Protein AF-A0A9P8UU69-F1 (afdb_monomer)

Organism: NCBI:txid152316

InterPro domains:
  IPR002893 Zinc finger, MYND-type [PF01753] (32-68)
  IPR002893 Zinc finger, MYND-type [PS01360] (32-68)
  IPR002893 Zinc finger, MYND-type [PS50865] (32-68)

Secondary structure (DSSP, 8-state):
-----GGG-HHHHHHHHHTT--THHHHHHTB-TTT-SBP-EE-TTTS-SEESSHHHHHHHHHHHHHHHHHIIIIISGGG-S-TTEEEEEE--TTSSS-EEEEEEEEEPTTS-EEES--GGGGGGGGG-TT-----SHHHHSS---------S---TTPPP-HHHHTT--TT--

Mean predicted aligned error: 12.37 Å

Structure (mmCIF, N/CA/C/O backbone):
data_AF-A0A9P8UU69-F1
#
_entry.id   AF-A0A9P8UU69-F1
#
loop_
_atom_site.group_PDB
_atom_site.id
_atom_site.type_symbol
_atom_site.label_atom_id
_atom_site.label_alt_id
_atom_site.label_comp_id
_atom_site.label_asym_id
_atom_site.label_entity_id
_atom_site.label_seq_id
_atom_site.pdbx_PDB_ins_code
_atom_site.Cartn_x
_atom_site.Cartn_y
_atom_site.Cartn_z
_atom_site.occupancy
_atom_site.B_iso_or_equiv
_atom_site.auth_seq_id
_atom_site.auth_comp_id
_atom_site.auth_asym_id
_atom_site.auth_atom_id
_atom_site.pdbx_PDB_model_num
ATOM 1 N N . MET A 1 1 ? 45.754 -16.878 3.777 1.00 36.19 1 MET A N 1
ATOM 2 C CA . MET A 1 1 ? 45.498 -15.522 3.246 1.00 36.19 1 MET A CA 1
ATOM 3 C C . MET A 1 1 ? 44.006 -15.287 3.349 1.00 36.19 1 MET A C 1
ATOM 5 O O . MET A 1 1 ? 43.265 -15.964 2.658 1.00 36.19 1 MET A O 1
ATOM 9 N N . ALA A 1 2 ? 43.581 -14.479 4.321 1.00 32.75 2 ALA A N 1
ATOM 10 C CA . ALA A 1 2 ? 42.171 -14.210 4.588 1.00 32.75 2 ALA A CA 1
ATOM 11 C C . ALA A 1 2 ? 41.719 -12.992 3.771 1.00 32.75 2 ALA A C 1
ATOM 13 O O . ALA A 1 2 ? 42.379 -11.951 3.824 1.00 32.75 2 ALA A O 1
ATOM 14 N N . ASP A 1 3 ? 40.627 -13.171 3.029 1.00 33.81 3 ASP A N 1
ATOM 15 C CA . ASP A 1 3 ? 39.907 -12.158 2.255 1.00 33.81 3 ASP A CA 1
ATOM 16 C C . ASP A 1 3 ? 39.601 -10.923 3.114 1.00 33.81 3 ASP A C 1
ATOM 18 O O . ASP A 1 3 ? 38.881 -11.006 4.111 1.00 33.81 3 ASP A O 1
ATOM 22 N N . LYS A 1 4 ? 40.166 -9.771 2.740 1.00 38.03 4 LYS A N 1
ATOM 23 C CA . LYS A 1 4 ? 39.964 -8.475 3.415 1.00 38.03 4 LYS A CA 1
ATOM 24 C C . LYS A 1 4 ? 38.906 -7.593 2.738 1.00 38.03 4 LYS A C 1
ATOM 26 O O . LYS A 1 4 ? 38.718 -6.455 3.162 1.00 38.03 4 LYS A O 1
ATOM 31 N N . ASP A 1 5 ? 38.155 -8.117 1.772 1.00 42.19 5 ASP A N 1
ATOM 32 C CA . ASP A 1 5 ? 37.327 -7.288 0.883 1.00 42.19 5 ASP A CA 1
ATOM 33 C C . ASP A 1 5 ? 35.814 -7.314 1.179 1.00 42.19 5 ASP A C 1
ATOM 35 O O . ASP A 1 5 ? 35.012 -6.785 0.412 1.00 42.19 5 ASP A O 1
ATOM 39 N N . ALA A 1 6 ? 35.390 -7.826 2.341 1.00 42.19 6 ALA A N 1
ATOM 40 C CA . ALA A 1 6 ? 33.978 -7.787 2.756 1.00 42.19 6 ALA A CA 1
ATOM 41 C C . ALA A 1 6 ? 33.442 -6.361 3.034 1.00 42.19 6 ALA A C 1
ATOM 43 O O . ALA A 1 6 ? 32.231 -6.141 3.051 1.00 42.19 6 ALA A O 1
ATOM 44 N N . ASN A 1 7 ? 34.329 -5.377 3.228 1.00 40.91 7 ASN A N 1
ATOM 45 C CA . ASN A 1 7 ? 33.964 -3.991 3.555 1.00 40.91 7 ASN A CA 1
ATOM 46 C C . ASN A 1 7 ? 33.578 -3.123 2.345 1.00 40.91 7 ASN A C 1
ATOM 48 O O . ASN A 1 7 ? 33.094 -2.012 2.550 1.00 40.91 7 ASN A O 1
ATOM 52 N N . ASN A 1 8 ? 33.763 -3.612 1.115 1.00 41.12 8 ASN A N 1
ATOM 53 C CA . ASN A 1 8 ? 33.413 -2.892 -0.116 1.00 41.12 8 ASN A CA 1
ATOM 54 C C . ASN A 1 8 ? 32.126 -3.407 -0.778 1.00 41.12 8 ASN A C 1
ATOM 56 O O . ASN A 1 8 ? 31.819 -3.031 -1.909 1.00 41.12 8 ASN A O 1
ATOM 60 N N . SER A 1 9 ? 31.349 -4.251 -0.089 1.00 39.69 9 SER A N 1
ATOM 61 C CA . SER A 1 9 ? 30.036 -4.633 -0.603 1.00 39.69 9 SER A CA 1
ATOM 62 C C . SER A 1 9 ? 29.107 -3.407 -0.615 1.00 39.69 9 SER A C 1
ATOM 64 O O . SER A 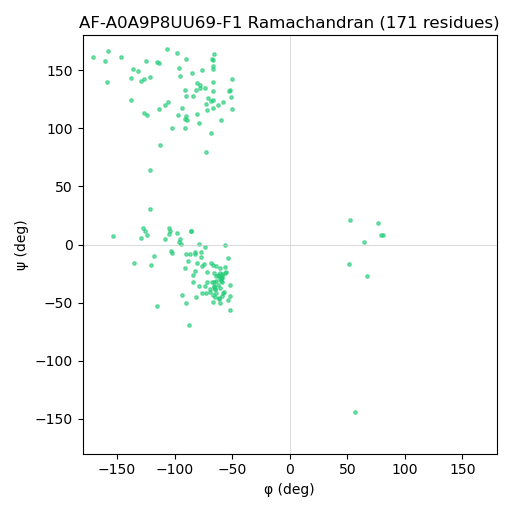1 9 ? 29.000 -2.722 0.411 1.00 39.69 9 SER A O 1
ATOM 66 N N . PRO A 1 10 ? 28.394 -3.130 -1.726 1.00 42.25 10 PRO A N 1
ATOM 67 C CA . PRO A 1 10 ? 27.427 -2.033 -1.800 1.00 42.25 10 PRO A CA 1
ATOM 68 C C . PRO A 1 10 ? 26.354 -2.122 -0.703 1.00 42.25 10 PRO A C 1
ATOM 70 O O . PRO A 1 10 ? 25.824 -1.097 -0.285 1.00 42.25 10 PRO A O 1
ATOM 73 N N . ASP A 1 11 ? 26.103 -3.319 -0.162 1.00 39.72 11 ASP A N 1
ATOM 74 C CA . ASP A 1 11 ? 25.188 -3.548 0.962 1.00 39.72 11 ASP A CA 1
ATOM 75 C C . ASP A 1 11 ? 25.669 -2.898 2.279 1.00 39.72 11 ASP A C 1
ATOM 77 O O . ASP A 1 11 ? 24.860 -2.391 3.058 1.00 39.72 11 ASP A O 1
ATOM 81 N N . VAL A 1 12 ? 26.987 -2.867 2.526 1.00 39.44 12 VAL A N 1
ATOM 82 C CA . VAL A 1 12 ? 27.596 -2.296 3.747 1.00 39.44 12 VAL A CA 1
ATOM 83 C C . VAL A 1 12 ? 27.668 -0.769 3.661 1.00 39.44 12 VAL A C 1
ATOM 85 O O . VAL A 1 12 ? 27.457 -0.075 4.659 1.00 39.44 12 VAL A O 1
ATOM 88 N N . ALA A 1 13 ? 27.910 -0.233 2.463 1.00 40.91 13 ALA A N 1
ATOM 89 C CA . ALA A 1 13 ? 27.871 1.206 2.208 1.00 40.91 13 ALA A CA 1
ATOM 90 C C . ALA A 1 13 ? 26.451 1.774 2.397 1.00 40.91 13 ALA A C 1
ATOM 92 O O . ALA A 1 13 ? 26.282 2.838 2.995 1.00 40.91 13 ALA A O 1
ATOM 93 N N . ASN A 1 14 ? 25.425 1.023 1.980 1.00 45.16 14 ASN A N 1
ATOM 94 C CA . ASN A 1 14 ? 24.024 1.429 2.095 1.00 45.16 14 ASN A CA 1
ATOM 95 C C . ASN A 1 14 ? 23.533 1.461 3.554 1.00 45.16 14 ASN A C 1
ATOM 97 O O . ASN A 1 14 ? 22.815 2.374 3.960 1.00 45.16 14 ASN A O 1
ATOM 101 N N . ALA A 1 15 ? 23.978 0.503 4.377 1.00 41.03 15 ALA A N 1
ATOM 102 C CA . ALA A 1 15 ? 23.662 0.471 5.805 1.00 41.03 15 ALA A CA 1
ATOM 103 C C . ALA A 1 15 ? 24.211 1.696 6.561 1.00 41.03 15 ALA A C 1
ATOM 105 O O . ALA A 1 15 ? 23.556 2.199 7.470 1.00 41.03 15 ALA A O 1
ATOM 106 N N . LYS A 1 16 ? 25.385 2.207 6.165 1.00 39.72 16 LYS A N 1
ATOM 107 C CA . LYS A 1 16 ? 25.978 3.419 6.754 1.00 39.72 16 LYS A CA 1
ATOM 108 C C . LYS A 1 16 ? 25.274 4.705 6.323 1.00 39.72 16 LYS A C 1
ATOM 110 O O . LYS A 1 16 ? 25.147 5.601 7.151 1.00 39.72 16 LYS A O 1
ATOM 115 N N . LEU A 1 17 ? 24.795 4.791 5.079 1.00 44.94 17 LEU A N 1
ATOM 116 C CA . LEU A 1 17 ? 24.072 5.971 4.585 1.00 44.94 17 LEU A CA 1
ATOM 117 C C . LEU A 1 17 ? 22.725 6.175 5.308 1.00 44.94 17 LEU A C 1
ATOM 119 O O . LEU A 1 17 ? 22.295 7.303 5.515 1.00 44.94 17 LEU A O 1
ATOM 123 N N . LEU A 1 18 ? 22.079 5.080 5.726 1.00 45.44 18 LEU A N 1
ATOM 124 C CA . LEU A 1 18 ? 20.774 5.093 6.401 1.00 45.44 18 LEU A CA 1
ATOM 125 C C . LEU A 1 18 ? 20.860 5.240 7.933 1.00 45.44 18 LEU A C 1
ATOM 127 O O . LEU A 1 18 ? 19.850 5.518 8.573 1.00 45.44 18 LEU A O 1
ATOM 131 N N . ALA A 1 19 ? 22.040 5.057 8.533 1.00 42.50 19 ALA A N 1
ATOM 132 C CA . ALA A 1 19 ? 22.225 5.016 9.988 1.00 42.50 19 ALA A CA 1
ATOM 133 C C . ALA A 1 19 ? 22.250 6.398 10.682 1.00 42.50 19 ALA A C 1
ATOM 135 O O . ALA A 1 19 ? 22.416 6.453 11.898 1.00 42.50 19 ALA A O 1
ATOM 136 N N . GLY A 1 20 ? 22.105 7.499 9.935 1.00 41.72 20 GLY A N 1
ATOM 137 C CA . GLY A 1 20 ? 22.209 8.874 10.449 1.00 41.72 20 GLY A CA 1
ATOM 138 C C . GLY A 1 20 ? 20.996 9.773 10.195 1.00 41.72 20 GLY A C 1
ATOM 139 O O . GLY A 1 20 ? 21.091 10.974 10.435 1.00 41.72 20 GLY A O 1
ATOM 140 N N . LEU A 1 21 ? 19.878 9.235 9.692 1.00 46.06 21 LEU A N 1
ATOM 141 C CA . LEU A 1 21 ? 18.667 10.027 9.448 1.00 46.06 21 LEU A CA 1
ATOM 142 C C . LEU A 1 21 ? 17.911 10.280 10.774 1.00 46.06 21 LEU A C 1
ATOM 144 O O . LEU A 1 21 ? 17.777 9.351 11.573 1.00 46.06 21 LEU A O 1
ATOM 148 N N . PRO A 1 22 ? 17.452 11.519 11.039 1.00 44.38 22 PRO A N 1
ATOM 149 C CA . PRO A 1 22 ? 16.972 11.937 12.357 1.00 44.38 22 PRO A CA 1
ATOM 150 C C . PRO A 1 22 ? 15.666 11.253 12.804 1.00 44.38 22 PRO A C 1
ATOM 152 O O . PRO A 1 22 ? 14.862 10.791 11.994 1.00 44.38 22 PRO A O 1
ATOM 155 N N . ASP A 1 23 ? 15.428 11.282 14.122 1.00 55.47 23 ASP A N 1
ATOM 156 C CA . ASP A 1 23 ? 14.260 10.755 14.863 1.00 55.47 23 ASP A CA 1
ATOM 157 C C . ASP A 1 23 ? 12.880 11.297 14.410 1.00 55.47 23 ASP A C 1
ATOM 159 O O . ASP A 1 23 ? 11.836 10.896 14.933 1.00 55.47 23 ASP A O 1
ATOM 163 N N . GLU A 1 24 ? 12.837 12.183 13.413 1.00 54.72 24 GLU A N 1
ATOM 164 C CA . GLU A 1 24 ? 11.607 12.699 12.799 1.00 54.72 24 GLU A CA 1
ATOM 165 C C . GLU A 1 24 ? 10.734 11.585 12.203 1.00 54.72 24 GLU A C 1
ATOM 167 O O . GLU A 1 24 ? 9.506 11.684 12.195 1.00 54.72 24 GLU A O 1
ATOM 172 N N . ASP A 1 25 ? 11.352 10.470 11.802 1.00 67.38 25 ASP A N 1
ATOM 173 C CA . ASP A 1 25 ? 10.652 9.273 11.332 1.00 67.38 25 ASP A CA 1
ATOM 174 C C . ASP A 1 25 ? 9.726 8.697 12.414 1.00 67.38 25 ASP A C 1
ATOM 176 O O . ASP A 1 25 ? 8.604 8.276 12.135 1.00 67.38 25 ASP A O 1
ATOM 180 N N . ASN A 1 26 ? 10.146 8.737 13.682 1.00 70.75 26 ASN A N 1
ATOM 181 C CA . ASN A 1 26 ? 9.317 8.287 14.798 1.00 70.75 26 ASN A CA 1
ATOM 182 C C . ASN A 1 26 ? 8.136 9.236 15.035 1.00 70.75 26 ASN A C 1
ATOM 184 O O . ASN A 1 26 ? 7.012 8.765 15.238 1.00 70.75 26 ASN A O 1
ATOM 188 N N . ALA A 1 27 ? 8.363 10.551 14.948 1.00 79.44 27 ALA A N 1
ATOM 189 C CA . ALA A 1 27 ? 7.308 11.552 15.079 1.00 79.44 27 ALA A CA 1
ATOM 190 C C . ALA A 1 27 ? 6.241 11.375 13.992 1.00 79.44 27 ALA A C 1
ATOM 192 O O . ALA A 1 27 ? 5.065 11.230 14.324 1.00 79.44 27 ALA A O 1
ATOM 193 N N . VAL A 1 28 ? 6.634 11.279 12.718 1.00 79.31 28 VAL A N 1
ATOM 194 C CA . VAL A 1 28 ? 5.714 11.047 11.590 1.00 79.31 28 VAL A CA 1
ATOM 195 C C . VAL A 1 28 ? 4.994 9.710 11.742 1.00 79.31 28 VAL A C 1
ATOM 197 O O . VAL A 1 28 ? 3.766 9.643 11.654 1.00 79.31 28 VAL A O 1
ATOM 200 N N . ARG A 1 29 ? 5.725 8.635 12.060 1.00 80.50 29 ARG A N 1
ATOM 201 C CA . ARG A 1 29 ? 5.129 7.306 12.244 1.00 80.50 29 ARG A CA 1
ATOM 202 C C . ARG A 1 29 ? 4.136 7.268 13.393 1.00 80.50 29 ARG A C 1
ATOM 204 O O . ARG A 1 29 ? 3.252 6.420 13.348 1.00 80.50 29 ARG A O 1
ATOM 211 N N . SER A 1 30 ? 4.253 8.132 14.400 1.00 89.19 30 SER A N 1
ATOM 212 C CA . SER A 1 30 ? 3.337 8.198 15.548 1.00 89.19 30 SER A CA 1
ATOM 213 C C . SER A 1 30 ? 1.992 8.879 15.252 1.00 89.19 30 SER A C 1
ATOM 215 O O . SER A 1 30 ? 1.100 8.872 16.104 1.00 89.19 30 SER A O 1
ATOM 217 N N . ARG A 1 31 ? 1.815 9.453 14.057 1.00 92.81 31 ARG A N 1
ATOM 218 C CA . ARG A 1 31 ? 0.622 10.221 13.680 1.00 92.81 31 ARG A CA 1
ATOM 219 C C . ARG A 1 31 ? -0.453 9.340 13.050 1.00 92.81 31 ARG A C 1
ATOM 221 O O . ARG A 1 31 ? -0.221 8.212 12.615 1.00 92.81 31 ARG A O 1
ATOM 228 N N . CYS A 1 32 ? -1.682 9.839 13.062 1.00 94.94 32 CYS A N 1
ATOM 229 C CA . CYS A 1 32 ? -2.835 9.154 12.510 1.00 94.94 32 CYS A CA 1
ATOM 230 C C . CYS A 1 32 ? -2.754 9.134 10.984 1.00 94.94 32 CYS A C 1
ATOM 232 O O . CYS A 1 32 ? -2.726 10.182 10.353 1.00 94.94 32 CYS A O 1
ATOM 234 N N . THR A 1 33 ? -2.852 7.946 10.389 1.00 92.44 33 THR A N 1
ATOM 235 C CA . THR A 1 33 ? -2.815 7.760 8.931 1.00 92.44 33 THR A CA 1
ATOM 236 C C . THR A 1 33 ? -3.926 8.519 8.191 1.00 92.44 33 THR A C 1
ATOM 238 O O . THR A 1 33 ? -3.758 8.848 7.025 1.00 92.44 33 THR A O 1
ATOM 241 N N . TYR A 1 34 ? -5.053 8.816 8.850 1.00 93.94 34 TYR A N 1
ATOM 242 C CA . TYR A 1 34 ? -6.194 9.488 8.219 1.00 93.94 34 TYR A CA 1
ATOM 243 C C . TYR A 1 34 ? -6.195 11.017 8.380 1.00 93.94 34 TYR A C 1
ATOM 245 O O . TYR A 1 34 ? -6.539 11.724 7.442 1.00 93.94 34 TYR A O 1
ATOM 253 N N . CYS A 1 35 ? -5.881 11.536 9.572 1.00 94.31 35 CYS A N 1
ATOM 254 C CA . CYS A 1 35 ? -6.032 12.967 9.888 1.00 94.31 35 CYS A CA 1
ATOM 255 C C . CYS A 1 35 ? -4.788 13.616 10.493 1.00 94.31 35 CYS A C 1
ATOM 257 O O . CYS A 1 35 ? -4.865 14.752 10.946 1.00 94.31 35 CYS A O 1
ATOM 259 N N . ASP A 1 36 ? -3.677 12.886 10.561 1.00 92.50 36 ASP A N 1
ATOM 260 C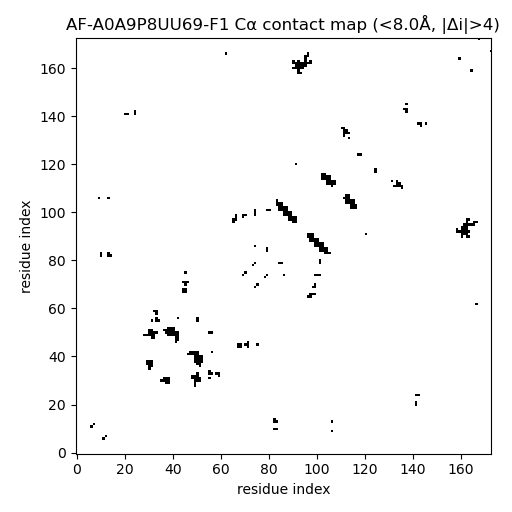 CA . ASP A 1 36 ? -2.380 13.380 11.013 1.00 92.50 36 ASP A CA 1
ATOM 261 C C . ASP A 1 36 ? -2.304 13.830 12.494 1.00 92.50 36 ASP A C 1
ATOM 263 O O . ASP A 1 36 ? -1.251 14.221 12.984 1.00 92.50 36 ASP A O 1
ATOM 267 N N . ASN A 1 37 ? -3.377 13.718 13.280 1.00 95.19 37 ASN A N 1
ATOM 268 C CA . ASN A 1 37 ? -3.325 13.921 14.736 1.00 95.19 37 ASN A CA 1
ATOM 269 C C . ASN A 1 37 ? -2.501 12.824 15.440 1.00 95.19 37 ASN A C 1
ATOM 271 O O . ASN A 1 37 ? -2.396 11.723 14.898 1.00 95.19 37 ASN A O 1
ATOM 275 N N . PRO A 1 38 ? -1.989 13.046 16.668 1.00 96.25 38 PRO A N 1
ATOM 276 C CA . PRO A 1 38 ? -1.314 12.003 17.442 1.00 96.25 38 PRO A CA 1
ATOM 277 C C . PRO A 1 38 ? -2.155 10.725 17.528 1.00 96.25 38 PRO A C 1
ATOM 279 O O . PRO A 1 38 ? -3.341 10.764 17.876 1.00 96.25 38 PRO A O 1
ATOM 282 N N . ALA A 1 39 ? -1.566 9.588 17.166 1.00 95.88 39 ALA A N 1
ATOM 283 C CA . ALA A 1 39 ? -2.276 8.323 17.203 1.00 95.88 39 ALA A CA 1
ATOM 284 C C . ALA A 1 39 ? -2.219 7.685 18.592 1.00 95.88 39 ALA A C 1
ATOM 286 O O . ALA A 1 39 ? -1.229 7.780 19.310 1.00 95.88 39 ALA A O 1
ATOM 287 N N . SER A 1 40 ? -3.284 6.972 18.937 1.00 95.25 40 SER A N 1
ATOM 288 C CA . SER A 1 40 ? -3.436 6.256 20.208 1.00 95.25 40 SER A CA 1
ATOM 289 C C . SER A 1 40 ? -3.579 4.746 20.013 1.00 95.25 40 SER A C 1
ATOM 291 O O . SER A 1 40 ? -3.548 3.983 20.974 1.00 95.25 40 SER A O 1
ATOM 2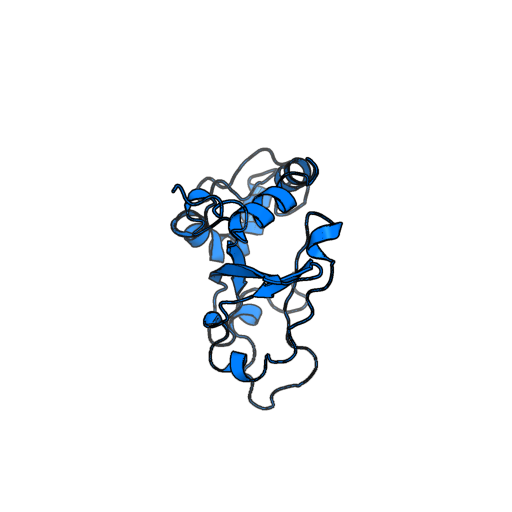93 N N . SER A 1 41 ? -3.752 4.298 18.767 1.00 94.94 41 SER A N 1
ATOM 294 C CA . SER A 1 41 ? -4.046 2.908 18.438 1.00 94.94 41 SER A CA 1
ATOM 295 C C . SER A 1 41 ? -3.419 2.488 17.114 1.00 94.94 41 SER A C 1
ATOM 297 O O . SER A 1 41 ? -3.077 3.317 16.268 1.00 94.94 41 SER A O 1
ATOM 299 N N . PHE A 1 42 ? -3.301 1.175 16.933 1.00 95.88 42 PHE A N 1
ATOM 300 C CA . PHE A 1 42 ? -2.836 0.543 15.706 1.00 95.88 42 PHE A CA 1
ATOM 301 C C . PHE A 1 42 ? -3.965 -0.246 15.054 1.00 95.88 42 PHE A C 1
ATOM 303 O O . PHE A 1 42 ? -4.871 -0.744 15.724 1.00 95.88 42 PHE A O 1
ATOM 310 N N . CYS A 1 43 ? -3.859 -0.457 13.745 1.00 96.75 43 CYS A N 1
ATOM 311 C CA . CYS A 1 43 ? -4.638 -1.493 13.086 1.00 96.75 43 CYS A CA 1
ATOM 312 C C . CYS A 1 43 ? -4.334 -2.863 13.715 1.00 96.75 43 CYS A C 1
ATOM 314 O O . CYS A 1 43 ? -3.193 -3.324 13.685 1.00 96.75 43 CYS A O 1
ATOM 316 N N . GLY A 1 44 ? -5.360 -3.553 14.220 1.00 95.12 44 GLY A N 1
ATOM 317 C CA . GLY A 1 44 ? -5.200 -4.855 14.880 1.00 95.12 44 GLY A CA 1
ATOM 318 C C . GLY A 1 44 ? -4.680 -5.980 13.977 1.00 95.12 44 GLY A C 1
ATOM 319 O O . GLY A 1 44 ? -4.170 -6.972 14.489 1.00 95.12 44 GLY A O 1
ATOM 320 N N . ARG A 1 45 ? -4.779 -5.827 12.646 1.00 94.94 45 ARG A N 1
ATOM 321 C CA . ARG A 1 45 ? -4.259 -6.797 11.671 1.00 94.94 45 ARG A CA 1
ATOM 322 C C . ARG A 1 45 ? -2.795 -6.525 11.340 1.00 94.94 45 ARG A C 1
ATOM 324 O O . ARG A 1 45 ? -1.934 -7.302 11.717 1.00 94.94 45 ARG A O 1
ATOM 331 N N . CYS A 1 46 ? -2.510 -5.425 10.643 1.00 94.88 46 CYS A N 1
ATOM 332 C CA . CYS A 1 46 ? -1.160 -5.167 10.138 1.00 94.88 46 CYS A CA 1
ATOM 333 C C . CYS A 1 46 ? -0.195 -4.594 11.179 1.00 94.88 46 CYS A C 1
ATOM 335 O O . CYS A 1 46 ? 1.006 -4.574 10.926 1.00 94.88 46 CYS A O 1
ATOM 337 N N . ARG A 1 47 ? -0.711 -4.077 12.306 1.00 92.25 47 ARG A N 1
ATOM 338 C CA . ARG A 1 47 ? 0.053 -3.418 13.382 1.00 92.25 47 ARG A CA 1
ATOM 339 C C . ARG A 1 47 ? 0.984 -2.292 12.912 1.00 92.25 47 ARG A C 1
ATOM 341 O O . ARG A 1 47 ? 1.914 -1.923 13.618 1.00 92.25 47 ARG A O 1
ATOM 348 N N . PHE A 1 48 ? 0.716 -1.734 11.733 1.00 90.19 48 PHE A N 1
ATOM 349 C CA . PHE A 1 48 ? 1.545 -0.702 11.112 1.00 90.19 48 PHE A CA 1
ATOM 350 C C . PHE A 1 48 ? 0.810 0.629 10.980 1.00 90.19 48 PHE A C 1
ATOM 352 O O . PHE A 1 48 ? 1.295 1.645 11.467 1.00 90.19 48 PHE A O 1
ATOM 359 N N . ALA A 1 49 ? -0.386 0.626 10.380 1.00 93.25 49 ALA A N 1
ATOM 360 C CA . ALA A 1 49 ? -1.208 1.831 10.312 1.00 93.25 49 ALA A CA 1
ATOM 361 C C . ALA A 1 49 ? -1.683 2.238 11.710 1.00 93.25 49 ALA A C 1
ATOM 363 O O . ALA A 1 49 ? -2.056 1.379 12.520 1.00 93.25 49 ALA A O 1
ATOM 364 N N . ARG A 1 50 ? -1.678 3.545 11.972 1.00 95.94 50 ARG A N 1
ATOM 365 C CA . ARG A 1 50 ? -1.976 4.131 13.276 1.00 95.94 50 ARG A CA 1
ATOM 366 C C . ARG A 1 50 ? -3.161 5.084 13.187 1.00 95.94 50 ARG A C 1
ATOM 368 O O . ARG A 1 50 ? -3.325 5.810 12.208 1.00 95.94 50 ARG A O 1
ATOM 375 N N . TYR A 1 51 ? -3.981 5.115 14.232 1.00 96.94 51 TYR A N 1
ATOM 376 C CA . TYR A 1 51 ? -5.180 5.946 14.278 1.00 96.94 51 TYR A CA 1
ATOM 377 C C . TYR A 1 51 ? -5.358 6.613 15.639 1.00 96.94 51 TYR A C 1
ATOM 379 O O . TYR A 1 51 ? -5.103 6.010 16.682 1.00 96.94 51 TYR A O 1
ATOM 387 N N . CYS A 1 52 ? -5.842 7.856 15.634 1.00 97.88 52 CYS A N 1
ATOM 388 C CA . CYS A 1 52 ? -6.243 8.552 16.859 1.00 97.88 52 CYS A CA 1
ATOM 389 C C . CYS 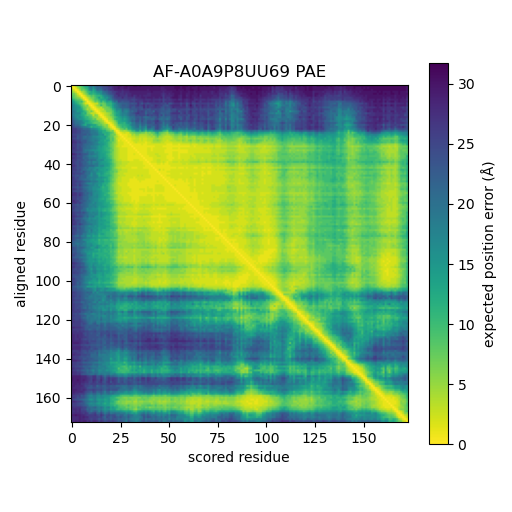A 1 52 ? -7.598 8.060 17.400 1.00 97.88 52 CYS A C 1
ATOM 391 O O . CYS A 1 52 ? -7.930 8.297 18.557 1.00 97.88 52 CYS A O 1
ATOM 393 N N . SER A 1 53 ? -8.403 7.391 16.562 1.00 97.31 53 SER A N 1
ATOM 394 C CA . SER A 1 53 ? -9.736 6.896 16.915 1.00 97.31 53 SER A CA 1
ATOM 395 C C . SER A 1 53 ? -10.217 5.790 15.970 1.00 97.31 53 SER A C 1
ATOM 397 O O . SER A 1 53 ? -9.825 5.733 14.800 1.00 97.31 53 SER A O 1
ATOM 399 N N . ALA A 1 54 ? -11.165 4.974 16.444 1.00 96.94 54 ALA A N 1
ATOM 400 C CA . ALA A 1 54 ? -11.873 3.994 15.615 1.00 96.94 54 ALA A CA 1
ATOM 401 C C . ALA A 1 54 ? -12.632 4.648 14.442 1.00 96.94 54 ALA A C 1
ATOM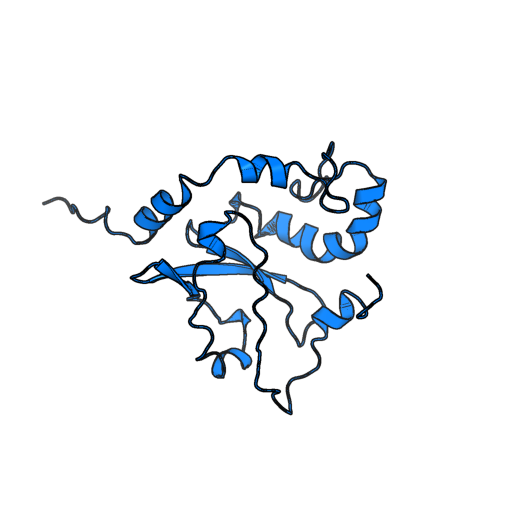 403 O O . ALA A 1 54 ? -12.779 4.046 13.378 1.00 96.94 54 ALA A O 1
ATOM 404 N N . ALA A 1 55 ? -13.076 5.901 14.599 1.00 97.06 55 ALA A N 1
ATOM 405 C CA . ALA A 1 55 ? -13.708 6.661 13.524 1.00 97.06 55 ALA A CA 1
ATOM 406 C C . ALA A 1 55 ? -12.730 6.934 12.369 1.00 97.06 55 ALA A C 1
ATOM 408 O O . ALA A 1 55 ? -13.078 6.705 11.211 1.00 97.06 55 ALA A O 1
ATOM 409 N N . CYS A 1 56 ? -11.498 7.360 12.672 1.00 97.44 56 CYS A N 1
ATOM 410 C CA . CYS A 1 56 ? -10.455 7.557 11.661 1.00 97.44 56 CYS A CA 1
ATOM 411 C C . CYS A 1 56 ? -10.067 6.239 10.981 1.00 97.44 56 CYS A C 1
ATOM 413 O O . CYS A 1 56 ? -9.973 6.195 9.757 1.00 97.44 56 CYS A O 1
ATOM 415 N N . GLN A 1 57 ? -9.951 5.149 11.746 1.00 96.56 57 GLN A N 1
ATOM 416 C CA . GLN A 1 57 ? -9.720 3.819 11.178 1.00 96.56 57 GLN A CA 1
ATOM 417 C C . GLN A 1 57 ? -10.838 3.402 10.212 1.00 96.56 57 GLN A C 1
ATOM 419 O O . GLN A 1 57 ? -10.562 2.892 9.129 1.00 96.56 57 GLN A O 1
ATOM 424 N N . LYS A 1 58 ? -12.108 3.627 10.575 1.00 95.44 58 LYS A N 1
ATOM 425 C CA . LYS A 1 58 ? -13.259 3.286 9.725 1.00 95.44 58 LYS A CA 1
ATOM 426 C C . LYS A 1 58 ? -13.281 4.098 8.427 1.00 95.44 58 LYS A C 1
ATOM 428 O O . LYS A 1 58 ? -13.632 3.543 7.390 1.00 95.44 58 LYS A O 1
ATOM 433 N N . LYS A 1 59 ? -12.907 5.381 8.478 1.00 94.38 59 LYS A N 1
ATOM 434 C CA . LYS A 1 59 ? -12.811 6.246 7.290 1.00 94.38 59 LYS A CA 1
ATOM 435 C C . LYS A 1 59 ? -11.694 5.792 6.346 1.00 94.38 59 LYS A C 1
ATOM 437 O O . LYS A 1 59 ? -11.924 5.677 5.148 1.00 94.38 59 LYS A O 1
ATOM 442 N N . ASP A 1 60 ? -10.531 5.448 6.891 1.00 93.69 60 ASP A N 1
ATOM 443 C CA . ASP A 1 60 ? -9.394 4.938 6.115 1.00 93.69 60 ASP A CA 1
ATOM 444 C C . ASP A 1 60 ? -9.612 3.505 5.588 1.00 93.69 60 ASP A C 1
ATOM 446 O O . ASP A 1 60 ? -9.044 3.100 4.573 1.00 93.69 60 ASP A O 1
ATOM 450 N N . PHE A 1 61 ? -10.486 2.720 6.232 1.00 91.62 61 PHE A N 1
ATOM 451 C CA . PHE A 1 61 ? -10.676 1.295 5.942 1.00 91.62 61 PHE A CA 1
ATOM 452 C C . PHE A 1 61 ? -10.928 0.981 4.461 1.00 91.62 61 PHE A C 1
ATOM 454 O O . PHE A 1 61 ? -10.479 -0.060 3.979 1.00 91.62 61 PHE A O 1
ATOM 461 N N . LEU A 1 62 ? -11.624 1.859 3.728 1.00 88.56 62 LEU A N 1
ATOM 462 C CA . LEU A 1 62 ? -11.906 1.672 2.301 1.00 88.56 62 LEU A CA 1
ATOM 463 C C . LEU A 1 62 ? -10.624 1.500 1.469 1.00 88.56 62 LEU A C 1
ATOM 465 O O . LEU A 1 62 ? -10.583 0.634 0.588 1.00 88.56 62 LEU A O 1
ATOM 469 N N . PHE A 1 63 ? -9.597 2.289 1.778 1.00 87.50 63 PHE A N 1
ATOM 470 C CA . PHE A 1 63 ? -8.301 2.272 1.109 1.00 87.50 63 PHE A CA 1
ATOM 471 C C . PHE A 1 63 ? -7.360 1.289 1.792 1.00 87.50 63 PHE A C 1
ATOM 473 O O . PHE A 1 63 ? -6.838 0.380 1.145 1.00 87.50 63 PHE A O 1
ATOM 480 N N . HIS A 1 64 ? -7.239 1.391 3.116 1.00 91.88 64 HIS A N 1
ATOM 481 C CA . HIS A 1 64 ? -6.354 0.569 3.929 1.00 91.88 64 HIS A CA 1
ATOM 482 C C . HIS A 1 64 ? -6.537 -0.930 3.680 1.00 91.88 64 HIS A C 1
ATOM 484 O O . HIS A 1 64 ? -5.561 -1.663 3.510 1.00 91.88 64 HIS A O 1
ATOM 490 N N . LYS A 1 65 ? -7.786 -1.412 3.595 1.00 91.38 65 LYS A N 1
ATOM 491 C CA . LYS A 1 65 ? -8.071 -2.845 3.415 1.00 91.38 65 LYS A CA 1
ATOM 492 C C . LYS A 1 65 ? -7.497 -3.430 2.124 1.00 91.38 65 LYS A C 1
ATOM 494 O O . LYS A 1 65 ? -7.298 -4.641 2.076 1.00 91.38 65 LYS A O 1
ATOM 499 N N . LYS A 1 66 ? -7.258 -2.602 1.095 1.00 90.25 66 LYS A N 1
ATOM 500 C CA . LYS A 1 66 ? -6.731 -3.050 -0.204 1.00 90.25 66 LYS A CA 1
ATOM 501 C C . LYS A 1 66 ? -5.319 -3.627 -0.062 1.00 90.25 66 LYS A C 1
ATOM 503 O O . LYS A 1 66 ? -5.001 -4.567 -0.772 1.00 90.25 66 LYS A O 1
ATOM 508 N N . LEU A 1 67 ? -4.543 -3.115 0.896 1.00 91.38 67 LEU A N 1
ATOM 509 C CA . LEU A 1 67 ? -3.134 -3.463 1.107 1.00 91.38 67 LEU A CA 1
ATOM 510 C C . LEU A 1 67 ? -2.845 -4.045 2.504 1.00 91.38 67 LEU A C 1
ATOM 512 O O . LEU A 1 67 ? -1.835 -4.708 2.709 1.00 91.38 67 LEU A O 1
ATOM 516 N N . CYS A 1 68 ? -3.742 -3.856 3.479 1.00 94.44 68 CYS A N 1
ATOM 517 C CA . CYS A 1 68 ? -3.545 -4.250 4.881 1.00 94.44 68 CYS A CA 1
ATOM 518 C C . CYS A 1 68 ? -3.167 -5.726 5.068 1.00 94.44 68 CYS A C 1
ATOM 520 O O . CYS A 1 68 ? -2.244 -6.045 5.817 1.00 94.44 68 CYS A O 1
ATOM 522 N 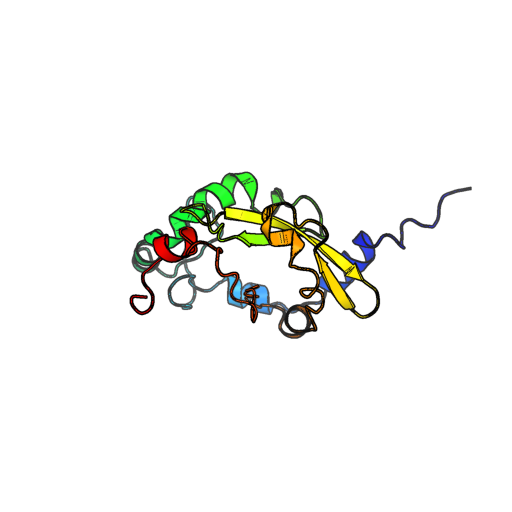N . SER A 1 69 ? -3.891 -6.635 4.406 1.00 93.38 69 SER A N 1
ATOM 523 C CA . SER A 1 69 ? -3.618 -8.070 4.543 1.00 93.38 69 SER A CA 1
ATOM 524 C C . SER A 1 69 ? -2.332 -8.488 3.843 1.00 93.38 69 SER A C 1
ATOM 526 O O . SER A 1 69 ? -1.705 -9.444 4.281 1.00 93.38 69 SER A O 1
ATOM 528 N N . GLU A 1 70 ? -1.988 -7.836 2.739 1.00 92.38 70 GLU A N 1
ATOM 529 C CA . GLU A 1 70 ? -0.780 -8.145 1.981 1.00 92.38 70 GLU A CA 1
ATOM 530 C C . GLU A 1 70 ? 0.456 -7.663 2.745 1.00 92.38 70 GLU A C 1
ATOM 532 O O . GLU A 1 70 ? 1.427 -8.406 2.886 1.00 92.38 70 GLU A O 1
ATOM 537 N N . TYR A 1 71 ? 0.365 -6.468 3.343 1.00 94.12 71 TYR A N 1
ATOM 538 C CA . TYR A 1 71 ? 1.383 -5.949 4.248 1.00 94.12 71 TYR A CA 1
ATOM 539 C C . TYR A 1 71 ? 1.720 -6.955 5.343 1.00 94.12 71 TYR A C 1
ATOM 541 O O . TYR A 1 71 ? 2.873 -7.342 5.496 1.00 94.12 71 TYR A O 1
ATOM 549 N N . GLU A 1 72 ? 0.709 -7.389 6.096 1.00 94.94 72 GLU A N 1
ATOM 550 C CA . GLU A 1 72 ? 0.906 -8.258 7.256 1.00 94.94 72 GLU A CA 1
ATOM 551 C C . GLU A 1 72 ? 1.612 -9.566 6.880 1.00 94.94 72 GLU A C 1
ATOM 553 O O . GLU A 1 72 ? 2.556 -9.958 7.562 1.00 94.94 72 GLU A O 1
ATOM 558 N N . LYS A 1 73 ? 1.232 -10.172 5.751 1.00 93.12 73 LYS A N 1
ATOM 559 C CA . LYS A 1 73 ? 1.764 -11.466 5.308 1.00 93.12 73 LYS A CA 1
ATOM 560 C C . LYS A 1 73 ? 3.167 -11.386 4.711 1.00 93.12 73 LYS A C 1
ATOM 562 O O . LYS A 1 73 ? 3.989 -12.266 4.974 1.00 93.12 73 LYS A O 1
ATOM 567 N N . SER A 1 74 ? 3.430 -10.370 3.888 1.00 92.00 74 SER A N 1
ATOM 568 C CA . SER A 1 74 ? 4.545 -10.420 2.927 1.00 92.00 74 SER A CA 1
ATOM 569 C C . SER A 1 74 ? 5.392 -9.152 2.854 1.00 92.00 74 SER A C 1
ATOM 571 O O . SER A 1 74 ? 6.507 -9.208 2.338 1.00 92.00 74 SER A O 1
ATOM 573 N N . TYR A 1 75 ? 4.905 -8.028 3.385 1.00 93.38 75 TYR A N 1
ATOM 574 C CA . TYR A 1 75 ? 5.591 -6.734 3.272 1.00 93.38 75 TYR A CA 1
ATOM 575 C C . TYR A 1 75 ? 5.794 -6.029 4.613 1.00 93.38 75 TYR A C 1
ATOM 577 O O . TYR A 1 75 ? 6.154 -4.855 4.661 1.00 93.38 75 TYR A O 1
ATOM 585 N N . ASN A 1 76 ? 5.624 -6.727 5.730 1.00 90.19 76 ASN A N 1
ATOM 586 C CA . ASN A 1 76 ? 6.109 -6.224 7.005 1.00 90.19 76 ASN A CA 1
ATOM 587 C C . ASN A 1 76 ? 7.651 -6.157 6.988 1.00 90.19 76 ASN A C 1
ATOM 589 O O . ASN A 1 76 ? 8.311 -6.714 6.107 1.00 90.19 76 ASN A O 1
ATOM 593 N N . SER A 1 77 ? 8.235 -5.419 7.930 1.00 86.50 77 SER A N 1
ATOM 594 C CA . SER A 1 77 ? 9.686 -5.198 7.953 1.00 86.50 77 SER A CA 1
ATOM 595 C C . SER A 1 77 ? 10.498 -6.491 8.107 1.00 86.50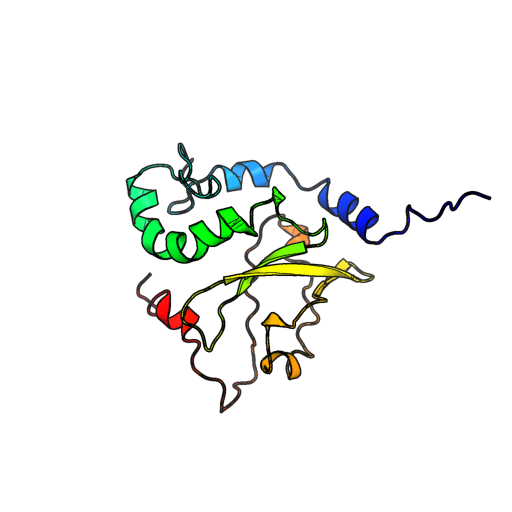 77 SER A C 1
ATOM 597 O O . SER A 1 77 ? 11.603 -6.559 7.576 1.00 86.50 77 SER A O 1
ATOM 599 N N . ASP A 1 78 ? 9.933 -7.530 8.724 1.00 89.56 78 ASP A N 1
ATOM 600 C CA . ASP A 1 78 ? 10.589 -8.828 8.933 1.00 89.56 78 ASP A CA 1
ATOM 601 C C . ASP A 1 78 ? 10.660 -9.662 7.644 1.00 89.56 78 ASP A C 1
ATOM 603 O O . ASP A 1 78 ? 11.418 -10.625 7.557 1.00 89.56 78 ASP A O 1
ATOM 607 N N . LYS A 1 79 ? 9.863 -9.309 6.626 1.00 92.44 79 LYS A N 1
ATOM 608 C CA . LYS A 1 79 ? 9.864 -9.951 5.301 1.00 92.44 79 LYS A CA 1
ATOM 609 C C . LYS A 1 79 ? 10.736 -9.227 4.277 1.00 92.44 79 LYS A C 1
ATOM 611 O O . LYS A 1 79 ? 10.733 -9.609 3.109 1.00 92.44 79 LYS A O 1
ATOM 616 N N . ARG A 1 80 ? 11.468 -8.186 4.687 1.00 91.19 80 ARG A N 1
ATOM 617 C CA . ARG A 1 80 ? 12.354 -7.418 3.805 1.00 91.19 80 ARG A CA 1
ATOM 618 C C . ARG A 1 80 ? 13.472 -8.323 3.255 1.00 91.19 80 ARG A C 1
ATOM 620 O O . ARG A 1 80 ? 14.262 -8.817 4.055 1.00 91.19 80 ARG A O 1
ATOM 627 N N . PRO A 1 81 ? 13.603 -8.500 1.922 1.00 90.69 81 PRO A N 1
ATOM 628 C CA . PRO A 1 81 ? 14.590 -9.427 1.362 1.00 90.69 81 PRO A CA 1
ATOM 629 C C . PRO A 1 81 ? 16.046 -9.017 1.613 1.00 90.69 81 PRO A C 1
ATOM 631 O O . PRO A 1 81 ? 16.901 -9.868 1.831 1.00 90.69 81 PRO A O 1
ATOM 634 N N . SER A 1 82 ? 16.347 -7.713 1.572 1.00 85.31 82 SER A N 1
ATOM 635 C CA . SER A 1 82 ? 17.670 -7.182 1.922 1.00 85.31 82 SER A CA 1
ATOM 636 C C . SER A 1 82 ? 17.608 -5.701 2.325 1.00 85.31 82 SER A C 1
ATOM 638 O O . SER A 1 82 ? 16.613 -5.030 2.019 1.00 85.31 82 SER A O 1
ATOM 640 N N . PRO A 1 83 ? 18.673 -5.144 2.937 1.00 81.25 83 PRO A N 1
ATOM 641 C CA . PRO A 1 83 ? 18.768 -3.716 3.260 1.00 81.25 83 PRO A CA 1
ATOM 642 C C . PRO A 1 83 ? 18.603 -2.769 2.065 1.00 81.25 83 PRO A C 1
ATOM 644 O O . PRO A 1 83 ? 18.259 -1.608 2.260 1.00 81.25 83 PRO A O 1
ATOM 647 N N . ASN A 1 84 ? 18.780 -3.254 0.834 1.00 75.62 84 ASN A N 1
ATOM 648 C CA . ASN A 1 84 ? 18.628 -2.448 -0.382 1.00 75.62 84 ASN A CA 1
ATOM 649 C C . ASN A 1 84 ? 17.229 -2.557 -1.001 1.00 75.62 84 ASN A C 1
ATOM 651 O O . ASN A 1 84 ? 16.973 -1.975 -2.050 1.00 75.62 84 ASN A O 1
ATOM 655 N N . HIS A 1 85 ? 16.315 -3.321 -0.402 1.00 82.69 85 HIS A N 1
ATOM 656 C CA . HIS A 1 85 ? 14.928 -3.363 -0.857 1.00 82.69 85 HIS A CA 1
ATOM 657 C C . HIS A 1 85 ? 14.105 -2.316 -0.128 1.00 82.69 85 HIS A C 1
ATOM 659 O O . HIS A 1 85 ? 14.152 -2.243 1.097 1.00 82.69 85 HIS A O 1
ATOM 665 N N . VAL A 1 86 ? 13.301 -1.553 -0.853 1.00 80.94 86 VAL A N 1
ATOM 666 C CA . VAL A 1 86 ? 12.282 -0.668 -0.280 1.00 80.94 86 VAL A CA 1
ATOM 667 C C . VAL A 1 86 ? 10.900 -1.143 -0.692 1.00 80.94 86 VAL A C 1
ATOM 669 O O . VAL A 1 86 ? 10.747 -1.861 -1.677 1.00 80.94 86 VAL A O 1
ATOM 672 N N . ARG A 1 87 ? 9.879 -0.769 0.076 1.00 86.69 87 ARG A N 1
ATOM 673 C CA . ARG A 1 87 ? 8.494 -1.042 -0.314 1.00 86.69 87 ARG A CA 1
ATOM 674 C C . ARG A 1 87 ? 8.038 0.015 -1.295 1.00 86.69 87 ARG A C 1
ATOM 676 O O . ARG A 1 87 ? 8.191 1.201 -1.020 1.00 86.69 87 ARG A O 1
ATOM 683 N N . ALA A 1 88 ? 7.413 -0.422 -2.374 1.00 84.38 88 ALA A N 1
ATOM 684 C CA . ALA A 1 88 ? 6.638 0.444 -3.243 1.00 84.38 88 ALA A CA 1
ATOM 685 C C . ALA A 1 88 ? 5.216 -0.103 -3.378 1.00 84.38 88 ALA A C 1
ATOM 687 O O . ALA A 1 88 ? 4.961 -1.284 -3.133 1.00 84.38 88 ALA A O 1
ATOM 688 N N . ILE A 1 89 ? 4.290 0.780 -3.742 1.00 86.69 89 ILE A N 1
ATOM 689 C CA . ILE A 1 89 ? 2.934 0.410 -4.135 1.00 86.69 89 ILE A CA 1
ATOM 690 C C . ILE A 1 89 ? 2.851 0.628 -5.637 1.00 86.69 89 ILE A C 1
ATOM 692 O O . ILE A 1 89 ? 3.042 1.749 -6.109 1.00 86.69 89 ILE A O 1
ATOM 696 N N . ILE A 1 90 ? 2.570 -0.437 -6.377 1.00 84.81 90 ILE A N 1
ATOM 697 C CA . ILE A 1 90 ? 2.305 -0.356 -7.809 1.00 84.81 90 ILE A CA 1
ATOM 698 C C . ILE A 1 90 ? 0.797 -0.270 -8.050 1.00 84.81 90 ILE A C 1
ATOM 700 O O . ILE A 1 90 ? -0.002 -0.880 -7.335 1.00 84.81 90 ILE A O 1
ATOM 704 N N . PHE A 1 91 ? 0.416 0.489 -9.077 1.00 84.75 91 PHE A N 1
ATOM 705 C CA . PHE A 1 91 ? -0.949 0.567 -9.593 1.00 84.75 91 PHE A CA 1
ATOM 706 C C . PHE A 1 91 ? -0.969 -0.043 -11.001 1.00 84.75 91 PHE A C 1
ATOM 708 O O . PHE A 1 91 ? -0.801 0.692 -11.980 1.00 84.75 91 PHE A O 1
ATOM 715 N N . PRO A 1 92 ? -1.121 -1.374 -11.136 1.00 80.69 92 PRO A N 1
ATOM 716 C CA . PRO A 1 92 ? -1.023 -2.030 -12.432 1.00 80.69 92 PRO A CA 1
ATOM 717 C C . PRO A 1 92 ? -2.184 -1.583 -13.323 1.00 80.69 92 PRO A C 1
ATOM 719 O O . PRO A 1 92 ? -3.348 -1.724 -12.949 1.00 80.69 92 PRO A O 1
ATOM 722 N N . ALA A 1 93 ? -1.888 -1.054 -14.514 1.00 78.25 93 ALA A N 1
ATOM 723 C CA . ALA A 1 93 ? -2.906 -0.444 -15.377 1.00 78.25 93 ALA A CA 1
ATOM 724 C C . ALA A 1 93 ? -4.027 -1.417 -15.785 1.00 78.25 93 ALA A C 1
ATOM 726 O O . ALA A 1 93 ? -5.180 -1.013 -15.941 1.00 78.25 93 ALA A O 1
ATOM 727 N N . ASN A 1 94 ? -3.690 -2.702 -15.908 1.00 80.12 94 ASN A N 1
ATOM 728 C CA . ASN A 1 94 ? -4.610 -3.761 -16.318 1.00 80.12 94 ASN A CA 1
ATOM 729 C C . ASN A 1 94 ? -5.341 -4.439 -15.151 1.00 80.12 94 ASN A C 1
ATOM 731 O O . ASN A 1 94 ? -6.270 -5.211 -15.392 1.00 80.12 94 ASN A O 1
ATOM 735 N N . GLU A 1 95 ? -4.966 -4.141 -13.909 1.00 85.12 95 GLU A N 1
ATOM 736 C CA . GLU A 1 95 ? -5.564 -4.725 -12.710 1.00 85.12 95 GLU A CA 1
ATOM 737 C C . GLU A 1 95 ? -6.451 -3.716 -11.981 1.00 85.12 95 GLU A C 1
ATOM 739 O O . GLU A 1 95 ? -6.437 -2.526 -12.268 1.00 85.12 95 GLU A O 1
ATOM 744 N N . PHE A 1 96 ? -7.249 -4.180 -11.018 1.00 87.00 96 PHE A N 1
ATOM 745 C CA . PHE A 1 96 ? -8.170 -3.323 -10.261 1.00 87.00 96 PHE A CA 1
ATOM 746 C C . PHE A 1 96 ? -7.682 -2.985 -8.850 1.00 87.00 96 PHE A C 1
ATOM 748 O O . PHE A 1 96 ? -8.359 -2.245 -8.132 1.00 87.00 96 PHE A O 1
ATOM 755 N N . LYS A 1 97 ? -6.566 -3.557 -8.395 1.00 86.94 97 LYS A N 1
ATOM 756 C CA . LYS A 1 97 ? -6.090 -3.385 -7.021 1.00 86.94 97 LYS A CA 1
ATOM 757 C C . LYS A 1 97 ? -4.626 -2.966 -7.016 1.00 86.94 97 LYS A C 1
ATOM 759 O O . LYS A 1 97 ? -3.865 -3.484 -7.826 1.00 86.94 97 LYS A O 1
ATOM 764 N N . PRO A 1 98 ? -4.246 -2.052 -6.108 1.00 89.94 98 PRO A N 1
ATOM 765 C CA . PRO A 1 98 ? -2.842 -1.786 -5.874 1.00 89.94 98 PRO A CA 1
ATOM 766 C C . PRO A 1 98 ? -2.204 -3.023 -5.246 1.00 89.94 98 PRO A C 1
ATOM 768 O O . PRO A 1 98 ? -2.891 -3.782 -4.555 1.00 89.94 98 PRO A O 1
ATOM 771 N N . ALA A 1 99 ? -0.904 -3.177 -5.454 1.00 87.75 99 ALA A N 1
ATOM 772 C CA . ALA A 1 99 ? -0.115 -4.245 -4.858 1.00 87.75 99 ALA A CA 1
ATOM 773 C C . ALA A 1 99 ? 1.156 -3.671 -4.243 1.00 87.75 99 ALA A C 1
ATOM 775 O O . ALA A 1 99 ? 1.695 -2.667 -4.724 1.00 87.75 99 ALA A O 1
ATOM 776 N N . PHE A 1 100 ? 1.638 -4.308 -3.183 1.00 90.00 100 PHE A N 1
ATOM 777 C CA . PHE A 1 100 ? 2.992 -4.043 -2.725 1.00 90.00 100 PHE A CA 1
ATOM 778 C C . PHE A 1 100 ? 4.006 -4.737 -3.630 1.00 90.00 100 PHE A C 1
ATOM 780 O O . PHE A 1 100 ? 3.745 -5.802 -4.181 1.00 90.00 100 PHE A O 1
ATOM 787 N N . ILE A 1 101 ? 5.187 -4.134 -3.737 1.00 88.56 101 ILE A N 1
ATOM 788 C CA . ILE A 1 101 ? 6.381 -4.762 -4.297 1.00 88.56 101 ILE A CA 1
ATOM 789 C C . ILE A 1 101 ? 7.593 -4.441 -3.421 1.00 88.56 101 ILE A C 1
ATOM 791 O O . ILE A 1 101 ? 7.663 -3.385 -2.779 1.00 88.56 101 ILE A O 1
ATOM 795 N N . TRP A 1 102 ? 8.561 -5.353 -3.413 1.00 86.31 102 TRP A N 1
ATOM 796 C CA . TRP A 1 102 ? 9.900 -5.087 -2.905 1.00 86.31 102 TRP A CA 1
ATOM 797 C C . TRP A 1 102 ? 10.749 -4.590 -4.066 1.00 86.31 102 TRP A C 1
ATOM 799 O O . TRP A 1 102 ? 11.111 -5.360 -4.946 1.00 86.31 102 TRP A O 1
ATOM 809 N N . LEU A 1 103 ? 11.059 -3.300 -4.060 1.00 81.06 103 LEU A N 1
ATOM 810 C CA . LEU A 1 103 ? 11.838 -2.651 -5.101 1.00 81.06 103 LEU A CA 1
ATOM 811 C C . LEU A 1 103 ? 13.311 -2.631 -4.698 1.00 81.06 103 LEU A C 1
ATOM 813 O O . LEU A 1 103 ? 13.672 -2.029 -3.682 1.00 81.06 103 LEU A O 1
ATOM 817 N N . ARG A 1 104 ? 14.168 -3.293 -5.481 1.00 79.31 104 ARG A N 1
ATOM 818 C CA . ARG A 1 104 ? 15.611 -3.339 -5.219 1.00 79.31 104 ARG A CA 1
ATOM 819 C C . ARG A 1 104 ? 16.297 -2.072 -5.721 1.00 79.31 104 ARG A C 1
ATOM 821 O O . ARG A 1 104 ? 16.424 -1.861 -6.931 1.00 79.31 104 ARG A O 1
ATOM 828 N N . GLN A 1 105 ? 16.794 -1.280 -4.781 1.00 74.75 105 GLN A N 1
ATOM 829 C CA . GLN A 1 105 ? 17.623 -0.111 -5.033 1.00 74.75 105 GLN A CA 1
ATOM 830 C C . GLN A 1 105 ? 19.073 -0.522 -5.295 1.00 74.75 105 GLN A C 1
ATOM 832 O O . GLN A 1 105 ? 19.629 -1.392 -4.624 1.00 74.75 105 GLN A O 1
ATOM 837 N N . VAL A 1 106 ? 19.687 0.136 -6.269 1.00 67.56 106 VAL A N 1
ATOM 838 C CA . VAL A 1 106 ? 21.120 0.093 -6.540 1.00 67.56 106 VAL A CA 1
ATOM 839 C C . VAL A 1 106 ? 21.610 1.527 -6.500 1.00 67.56 106 VAL A C 1
ATOM 841 O O . VAL A 1 106 ? 21.248 2.337 -7.351 1.00 67.56 106 VAL A O 1
ATOM 844 N N . VAL A 1 107 ? 22.409 1.843 -5.486 1.00 63.66 107 VAL A N 1
ATOM 845 C CA . VAL A 1 107 ? 23.120 3.118 -5.440 1.00 63.66 107 VAL A CA 1
ATOM 846 C C . VAL A 1 107 ? 24.240 3.041 -6.468 1.00 63.66 107 VAL A C 1
ATOM 848 O O . VAL A 1 107 ? 25.078 2.141 -6.402 1.00 63.66 107 VAL A O 1
ATOM 851 N N . VAL A 1 108 ? 24.229 3.950 -7.436 1.00 59.47 108 VAL A N 1
ATOM 852 C CA . VAL A 1 108 ? 25.345 4.122 -8.370 1.00 59.47 108 VAL A CA 1
ATOM 853 C C . VAL A 1 108 ? 26.222 5.284 -7.906 1.00 59.47 108 VAL A C 1
ATOM 855 O O . VAL A 1 108 ? 25.835 6.077 -7.041 1.00 59.47 108 VAL A O 1
ATOM 858 N N . ASN A 1 109 ? 27.430 5.376 -8.462 1.00 53.03 109 ASN A N 1
ATOM 859 C CA . ASN A 1 109 ? 28.354 6.470 -8.169 1.00 53.03 109 ASN A CA 1
ATOM 860 C C . ASN A 1 109 ? 27.645 7.830 -8.319 1.00 53.03 109 ASN A C 1
ATOM 862 O O . ASN A 1 109 ? 26.818 8.004 -9.213 1.00 53.03 109 ASN A O 1
ATOM 866 N N . ASN A 1 110 ? 27.980 8.781 -7.443 1.00 57.50 110 ASN A N 1
ATOM 867 C CA . ASN A 1 110 ? 27.385 10.126 -7.349 1.00 57.50 110 ASN A CA 1
ATOM 868 C C . ASN A 1 110 ? 25.993 10.203 -6.684 1.00 57.50 110 ASN A C 1
ATOM 870 O O . ASN A 1 110 ? 25.303 11.201 -6.845 1.00 57.50 110 ASN A O 1
ATOM 874 N N . GLY A 1 111 ? 25.575 9.186 -5.920 1.00 53.47 111 GLY A N 1
ATOM 875 C CA . GLY A 1 111 ? 24.372 9.272 -5.072 1.00 53.47 111 GLY A CA 1
ATOM 876 C C . GLY A 1 111 ? 23.044 9.058 -5.804 1.00 53.47 111 GLY A C 1
ATOM 877 O O . GLY A 1 111 ? 21.979 9.210 -5.209 1.00 53.47 111 GLY A O 1
ATOM 878 N N . HIS A 1 112 ? 23.087 8.657 -7.076 1.00 57.91 112 HIS A N 1
ATOM 879 C CA . HIS A 1 112 ? 21.882 8.300 -7.816 1.00 57.91 112 HIS A CA 1
ATOM 880 C C . HIS A 1 112 ? 21.353 6.938 -7.348 1.00 57.91 112 HIS A C 1
ATOM 882 O O . HIS A 1 112 ? 22.098 5.959 -7.240 1.00 57.91 112 HIS A O 1
ATOM 888 N N . ILE A 1 113 ? 20.043 6.859 -7.121 1.00 59.28 113 ILE A N 1
ATOM 889 C CA . ILE A 1 113 ? 19.350 5.607 -6.816 1.00 59.28 113 ILE A CA 1
ATOM 890 C C . ILE A 1 113 ? 18.740 5.080 -8.113 1.00 59.28 113 ILE A C 1
ATOM 892 O O . ILE A 1 113 ? 17.801 5.660 -8.651 1.00 59.28 113 ILE A O 1
ATOM 896 N N . SER A 1 114 ? 19.273 3.966 -8.608 1.00 63.84 114 SER A N 1
ATOM 897 C CA . SER A 1 114 ? 18.689 3.205 -9.713 1.00 63.84 114 SER A CA 1
ATOM 898 C C . SER A 1 114 ? 17.845 2.050 -9.178 1.00 63.84 114 SER A C 1
ATOM 900 O O . SER A 1 114 ? 18.122 1.503 -8.109 1.00 63.84 114 SER A O 1
ATOM 902 N N . PHE A 1 115 ? 16.830 1.636 -9.930 1.00 67.19 115 PHE A N 1
ATOM 903 C CA . PHE A 1 115 ? 16.034 0.453 -9.610 1.00 67.19 115 PHE A CA 1
ATOM 904 C C . PHE A 1 115 ? 16.409 -0.680 -10.559 1.00 67.19 115 PHE A C 1
ATOM 906 O O . PHE A 1 115 ? 16.368 -0.516 -11.775 1.00 67.19 115 PHE A O 1
ATOM 913 N N . SER A 1 116 ? 16.841 -1.808 -9.993 1.00 59.03 116 SER A N 1
ATOM 914 C CA . SER A 1 116 ? 17.407 -2.922 -10.780 1.00 59.03 116 SER A CA 1
ATOM 915 C C . SER A 1 116 ? 16.390 -3.966 -11.219 1.00 59.03 116 SER A C 1
ATOM 917 O O . SER A 1 116 ? 16.645 -4.707 -12.162 1.00 59.03 116 SER A O 1
ATOM 919 N N . ASP A 1 117 ? 15.248 -4.025 -10.547 1.00 63.28 117 ASP A N 1
ATOM 920 C CA . ASP A 1 117 ? 14.159 -4.915 -10.905 1.00 63.28 117 ASP A CA 1
ATOM 921 C C . ASP A 1 117 ? 12.995 -4.038 -11.356 1.00 63.28 117 ASP A C 1
ATOM 923 O O . ASP A 1 117 ? 12.540 -3.161 -10.631 1.00 63.28 117 ASP A O 1
ATOM 927 N N . MET A 1 118 ? 12.632 -4.202 -12.623 1.00 65.31 118 MET A N 1
ATOM 928 C CA . MET A 1 118 ? 11.557 -3.480 -13.301 1.00 65.31 118 MET A CA 1
ATOM 929 C C . MET A 1 118 ? 10.567 -4.468 -13.926 1.00 65.31 118 MET A C 1
ATOM 931 O O . MET A 1 118 ? 9.707 -4.067 -14.708 1.00 65.31 118 MET A O 1
ATOM 935 N N . GLY A 1 119 ? 10.665 -5.763 -13.587 1.00 62.72 119 GLY A N 1
ATOM 936 C CA . GLY A 1 119 ? 9.810 -6.807 -14.157 1.00 62.72 119 GLY A CA 1
ATOM 937 C C . GLY A 1 119 ? 8.323 -6.552 -13.896 1.00 62.72 119 GLY A C 1
ATOM 938 O O . GLY A 1 119 ? 7.477 -6.867 -14.729 1.00 62.72 119 GLY A O 1
ATOM 939 N N . TYR A 1 120 ? 8.003 -5.878 -12.790 1.00 65.31 120 TYR A N 1
ATOM 940 C CA . TYR A 1 120 ? 6.642 -5.469 -12.421 1.00 65.31 120 TYR A CA 1
ATOM 941 C C . TYR A 1 120 ? 6.036 -4.392 -13.333 1.00 65.31 120 TYR A C 1
ATOM 943 O O . TYR A 1 120 ? 4.823 -4.196 -13.316 1.00 65.31 120 TYR A O 1
ATOM 951 N N . LEU A 1 121 ? 6.845 -3.695 -14.135 1.00 61.44 121 LEU A N 1
ATOM 952 C CA . LEU A 1 121 ? 6.351 -2.740 -15.131 1.00 61.44 121 LEU A CA 1
ATOM 953 C C . LEU A 1 121 ? 5.907 -3.434 -16.432 1.00 61.44 121 LEU A C 1
ATOM 955 O O . LEU A 1 121 ? 5.306 -2.791 -17.295 1.00 61.44 121 LEU A O 1
ATOM 959 N N . GLY A 1 122 ? 6.146 -4.746 -16.556 1.00 64.62 122 GLY A N 1
ATOM 960 C CA . GLY A 1 122 ? 5.709 -5.564 -17.684 1.00 64.62 122 GLY A CA 1
ATOM 961 C C . GLY A 1 122 ? 6.205 -5.031 -19.029 1.00 64.62 122 GLY A C 1
ATOM 962 O O . GLY A 1 122 ? 7.297 -4.473 -19.135 1.00 64.62 122 GLY A O 1
ATOM 963 N N . ASP A 1 123 ? 5.377 -5.159 -20.068 1.00 58.62 123 ASP A N 1
ATOM 964 C CA . ASP A 1 123 ? 5.696 -4.670 -21.416 1.00 58.62 123 ASP A CA 1
ATOM 965 C C . ASP A 1 123 ? 5.939 -3.156 -21.490 1.00 58.62 123 ASP A C 1
ATOM 967 O O . ASP A 1 123 ? 6.622 -2.687 -22.401 1.00 58.62 123 ASP A O 1
ATOM 971 N N . TYR A 1 124 ? 5.457 -2.393 -20.505 1.00 54.72 124 TYR A N 1
ATOM 972 C CA . TYR A 1 124 ? 5.640 -0.945 -20.439 1.00 54.72 124 TYR A CA 1
ATOM 973 C C . TYR A 1 124 ? 7.044 -0.536 -19.969 1.00 54.72 124 TYR A C 1
ATOM 975 O O . TYR A 1 124 ? 7.410 0.632 -20.103 1.00 54.72 124 TYR A O 1
ATOM 983 N N . ALA A 1 125 ? 7.853 -1.481 -19.469 1.00 54.41 125 ALA A N 1
ATOM 984 C CA . ALA A 1 125 ? 9.251 -1.251 -19.102 1.00 54.41 125 ALA A CA 1
ATOM 985 C C . ALA A 1 125 ? 10.147 -0.926 -20.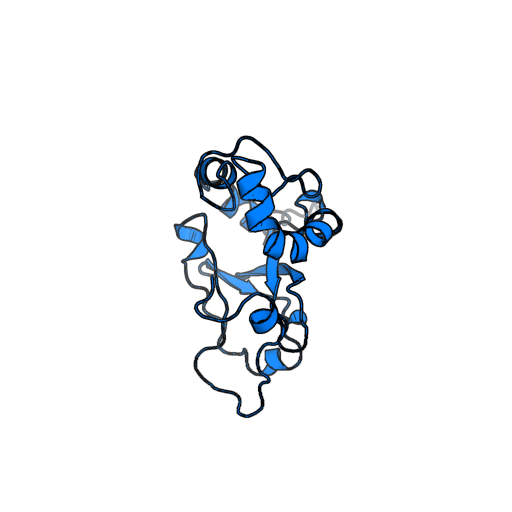313 1.00 54.41 125 ALA A C 1
ATOM 987 O O . ALA A 1 125 ? 11.183 -0.283 -20.157 1.00 54.41 125 ALA A O 1
ATOM 988 N N . LYS A 1 126 ? 9.752 -1.353 -21.524 1.00 50.53 126 LYS A N 1
ATOM 989 C CA . LYS A 1 126 ? 10.547 -1.194 -22.758 1.00 50.53 126 LYS A CA 1
ATOM 990 C C . LYS A 1 126 ? 10.750 0.275 -23.150 1.00 50.53 126 LYS A C 1
ATOM 992 O O . LYS A 1 126 ? 11.780 0.616 -23.718 1.00 50.53 126 LYS A O 1
ATOM 997 N N . ASP A 1 127 ? 9.822 1.147 -22.761 1.00 49.25 127 ASP A N 1
ATOM 998 C CA . ASP A 1 127 ? 9.888 2.585 -23.039 1.00 49.25 127 ASP A CA 1
ATOM 999 C C . ASP A 1 127 ? 10.475 3.413 -21.881 1.00 49.25 127 ASP A C 1
ATOM 1001 O O . ASP A 1 127 ? 10.495 4.645 -21.935 1.00 49.25 127 ASP A O 1
ATOM 1005 N N . LEU A 1 128 ? 10.903 2.765 -20.794 1.00 50.62 128 LEU A N 1
ATOM 1006 C CA . LEU A 1 128 ? 11.291 3.429 -19.545 1.00 50.62 128 LEU A CA 1
ATOM 1007 C C . LEU A 1 128 ? 12.752 3.913 -19.512 1.00 50.62 128 LEU A C 1
ATOM 1009 O O . LEU A 1 128 ? 13.232 4.323 -18.457 1.00 50.62 128 LEU A O 1
ATOM 1013 N N . LEU A 1 129 ? 13.445 3.912 -20.656 1.00 46.41 129 LEU A N 1
ATOM 1014 C CA . LEU A 1 129 ? 14.849 4.329 -20.820 1.00 46.41 129 LEU A CA 1
ATOM 1015 C C . LEU A 1 129 ? 15.179 5.743 -20.283 1.00 46.41 129 LEU A C 1
ATOM 1017 O O . LEU A 1 129 ? 16.352 6.070 -20.157 1.00 46.41 129 LEU A O 1
ATOM 1021 N N . GLY A 1 130 ? 14.176 6.566 -19.947 1.00 46.22 130 GLY A N 1
ATOM 1022 C CA . GLY A 1 130 ? 14.331 7.923 -19.402 1.00 46.22 130 GLY A CA 1
ATOM 1023 C C . GLY A 1 130 ? 14.057 8.091 -17.899 1.00 46.22 130 GLY A C 1
ATOM 1024 O O . GLY A 1 130 ? 13.978 9.217 -17.425 1.00 46.22 130 GLY A O 1
ATOM 1025 N N . MET A 1 131 ? 13.871 7.013 -17.133 1.00 49.53 131 MET A N 1
ATOM 1026 C CA . MET A 1 131 ? 13.584 7.078 -15.685 1.00 49.53 131 MET A CA 1
ATOM 1027 C C . MET A 1 131 ? 14.826 7.160 -14.779 1.00 49.53 131 MET A C 1
ATOM 1029 O O . MET A 1 131 ? 14.734 7.002 -13.562 1.00 49.53 131 MET A O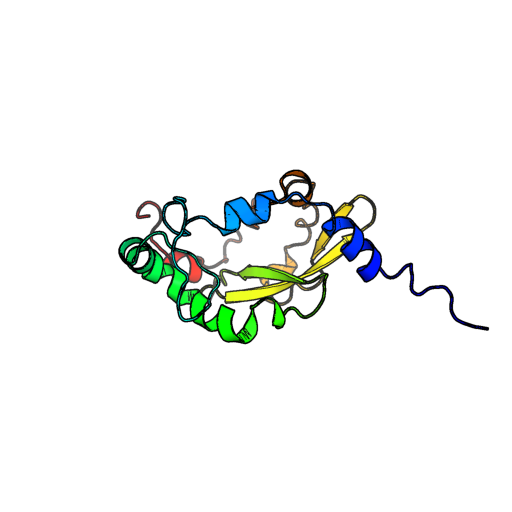 1
ATOM 1033 N N . THR A 1 132 ? 15.987 7.408 -15.374 1.00 42.09 132 THR A N 1
ATOM 1034 C CA . THR A 1 132 ? 17.324 7.328 -14.773 1.00 42.09 132 THR A CA 1
ATOM 1035 C C . THR A 1 132 ? 17.681 8.459 -13.806 1.00 42.09 132 THR A C 1
ATOM 1037 O O . THR A 1 132 ? 18.748 8.407 -13.198 1.00 42.09 132 THR A O 1
ATOM 1040 N N . GLU A 1 133 ? 16.822 9.456 -13.597 1.00 46.03 133 GLU A N 1
ATOM 1041 C CA . GLU A 1 133 ? 17.166 10.622 -12.774 1.00 46.03 133 GLU A CA 1
ATOM 1042 C C . GLU A 1 133 ? 16.225 10.807 -11.579 1.00 46.03 133 GLU A C 1
ATOM 1044 O O . GLU A 1 133 ? 15.529 11.808 -11.438 1.00 46.03 133 GLU A O 1
ATOM 1049 N N . LEU A 1 134 ? 16.238 9.840 -10.655 1.00 48.41 134 LEU A N 1
ATOM 1050 C CA . LEU A 1 134 ? 15.850 10.104 -9.267 1.00 48.41 134 LEU A CA 1
ATOM 1051 C C . LEU A 1 134 ? 16.964 10.915 -8.589 1.00 48.41 134 LEU A C 1
ATOM 1053 O O . LEU A 1 134 ? 17.811 10.361 -7.890 1.00 48.41 134 LEU A O 1
ATOM 1057 N N . HIS A 1 135 ? 17.002 12.224 -8.825 1.00 44.00 135 HIS A N 1
ATOM 1058 C CA . HIS A 1 135 ? 17.930 13.105 -8.121 1.00 44.00 135 HIS A CA 1
ATOM 1059 C C . HIS A 1 135 ? 17.351 13.523 -6.758 1.00 44.00 135 HIS A C 1
ATOM 1061 O O . HIS A 1 135 ? 16.224 14.006 -6.688 1.00 44.00 135 HIS A O 1
ATOM 1067 N N . ASN A 1 136 ? 18.148 13.318 -5.702 1.00 39.38 136 ASN A N 1
ATOM 1068 C CA . ASN A 1 136 ? 18.231 13.988 -4.388 1.00 39.38 136 ASN A CA 1
ATOM 1069 C C . ASN A 1 136 ? 16.992 14.187 -3.494 1.00 39.38 136 ASN A C 1
ATOM 1071 O O . ASN A 1 136 ? 17.162 14.376 -2.294 1.00 39.38 136 ASN A O 1
ATOM 1075 N N . VAL A 1 137 ? 15.757 14.070 -3.984 1.00 42.16 137 VAL A N 1
ATOM 1076 C CA . VAL A 1 137 ? 14.574 14.399 -3.169 1.00 42.16 137 VAL A CA 1
ATOM 1077 C C . VAL A 1 137 ? 14.383 13.421 -2.008 1.00 42.16 137 VAL A C 1
ATOM 1079 O O . VAL A 1 137 ? 13.933 13.830 -0.953 1.00 42.16 137 VAL A O 1
ATOM 1082 N N . LEU A 1 138 ? 14.741 12.140 -2.139 1.00 42.97 138 LEU A N 1
ATOM 1083 C CA . LEU A 1 138 ? 14.538 11.174 -1.046 1.00 42.97 138 LEU A CA 1
ATOM 1084 C C . LEU A 1 138 ? 15.639 11.195 0.024 1.00 42.97 138 LEU A C 1
ATOM 1086 O O . LEU A 1 138 ? 15.381 10.759 1.143 1.00 42.97 138 LEU A O 1
ATOM 1090 N N . LEU A 1 139 ? 16.843 11.676 -0.304 1.00 42.81 139 LEU A N 1
ATOM 1091 C CA . LEU A 1 139 ? 17.966 11.703 0.638 1.00 42.81 139 LEU A CA 1
ATOM 1092 C C . LEU A 1 139 ? 17.930 12.946 1.540 1.00 42.81 139 LEU A C 1
ATOM 1094 O O . LEU A 1 139 ? 18.290 12.833 2.708 1.00 42.81 139 LEU A O 1
ATOM 1098 N N . ASP A 1 140 ? 17.427 14.081 1.044 1.00 39.53 140 ASP A N 1
ATOM 1099 C CA . ASP A 1 140 ? 17.450 15.347 1.793 1.00 39.53 140 ASP A CA 1
ATOM 1100 C C . ASP A 1 140 ? 16.285 15.529 2.784 1.00 39.53 140 ASP A C 1
ATOM 1102 O O . ASP A 1 140 ? 16.446 16.235 3.776 1.00 39.53 140 ASP A O 1
ATOM 1106 N N . VAL A 1 141 ? 15.117 14.905 2.567 1.00 41.16 141 VAL A N 1
ATOM 1107 C CA . VAL A 1 141 ? 13.940 15.094 3.453 1.00 41.16 141 VAL A CA 1
ATOM 1108 C C . VAL A 1 141 ? 13.681 13.951 4.433 1.00 41.16 141 VAL A C 1
ATOM 1110 O O . VAL A 1 141 ? 12.805 14.080 5.283 1.00 41.16 141 VAL A O 1
ATOM 1113 N N . GLY A 1 142 ? 14.400 12.827 4.348 1.00 42.12 142 GLY A N 1
ATOM 1114 C CA . GLY A 1 142 ? 14.207 11.658 5.226 1.00 42.12 142 GLY A CA 1
ATOM 1115 C C . GLY A 1 142 ? 12.863 10.922 5.052 1.00 42.12 142 GLY A C 1
ATOM 1116 O O . GLY A 1 142 ? 12.813 9.709 5.241 1.00 42.12 142 GLY A O 1
ATOM 1117 N N . HIS A 1 143 ? 11.809 11.626 4.613 1.00 52.31 143 HIS A N 1
ATOM 1118 C CA . HIS A 1 143 ? 10.440 11.168 4.364 1.00 52.31 143 HIS A CA 1
ATOM 1119 C C . HIS A 1 143 ? 9.923 11.792 3.068 1.00 52.31 143 HIS A C 1
ATOM 1121 O O . HIS A 1 143 ? 9.890 13.011 2.927 1.00 52.31 143 HIS A O 1
ATOM 1127 N N . GLY A 1 144 ? 9.477 10.976 2.114 1.00 49.09 144 GLY A N 1
ATOM 1128 C CA . GLY A 1 144 ? 8.928 11.485 0.859 1.00 49.09 144 GLY A CA 1
ATOM 1129 C C . GLY A 1 144 ? 8.035 10.471 0.158 1.00 49.09 144 GLY A C 1
ATOM 1130 O O . GLY A 1 144 ? 8.336 9.279 0.121 1.00 49.09 144 GLY A O 1
ATOM 1131 N N . LEU A 1 145 ? 6.926 10.948 -0.410 1.00 57.47 145 LEU A N 1
ATOM 1132 C CA . LEU A 1 145 ? 6.126 10.183 -1.360 1.00 57.47 145 LEU A CA 1
ATOM 1133 C C . LEU A 1 145 ? 6.677 10.450 -2.759 1.00 57.47 145 LEU A C 1
ATOM 1135 O O . LEU A 1 145 ? 6.469 11.525 -3.317 1.00 57.47 145 LEU A O 1
ATOM 1139 N N . LEU A 1 146 ? 7.356 9.464 -3.337 1.00 58.88 146 LEU A N 1
ATOM 1140 C CA . LEU A 1 146 ? 7.759 9.531 -4.734 1.00 58.88 146 LEU A CA 1
ATOM 1141 C C . LEU A 1 146 ? 6.666 8.922 -5.613 1.00 58.88 146 LEU A C 1
ATOM 1143 O O . LEU A 1 146 ? 6.461 7.707 -5.618 1.00 58.88 146 LEU A O 1
ATOM 1147 N N . VAL A 1 147 ? 5.984 9.767 -6.384 1.00 62.31 147 VAL A N 1
ATOM 1148 C CA . VAL A 1 147 ? 5.066 9.311 -7.430 1.00 62.31 147 VAL A CA 1
ATOM 1149 C C . VAL A 1 147 ? 5.845 9.187 -8.729 1.00 62.31 147 VAL A C 1
ATOM 1151 O O . VAL A 1 147 ? 6.094 10.166 -9.428 1.00 62.31 147 VAL A O 1
ATOM 1154 N N . ILE A 1 148 ? 6.226 7.959 -9.058 1.00 62.38 148 ILE A N 1
ATOM 1155 C CA . ILE A 1 148 ? 6.788 7.642 -10.363 1.00 62.38 148 ILE A CA 1
ATOM 1156 C C . ILE A 1 148 ? 5.627 7.535 -11.351 1.00 62.38 148 ILE A C 1
ATOM 1158 O O . ILE A 1 148 ? 4.873 6.562 -11.344 1.00 62.38 148 ILE A O 1
ATOM 1162 N N . SER A 1 149 ? 5.463 8.556 -12.188 1.00 59.56 149 SER A N 1
ATOM 1163 C CA . SER A 1 149 ? 4.502 8.543 -13.290 1.00 59.56 149 SER A CA 1
ATOM 1164 C C . SER A 1 149 ? 5.210 8.883 -14.596 1.00 59.56 149 SER A C 1
ATOM 1166 O O . SER A 1 149 ? 6.128 9.702 -14.624 1.00 59.56 149 SER A O 1
ATOM 1168 N N . ARG A 1 150 ? 4.810 8.229 -15.689 1.00 54.69 150 ARG A N 1
ATOM 1169 C CA . ARG A 1 150 ? 5.325 8.542 -17.022 1.00 54.69 150 ARG A CA 1
ATOM 1170 C C . ARG A 1 150 ? 4.739 9.888 -17.466 1.00 54.69 150 ARG A C 1
ATOM 1172 O O . ARG A 1 150 ? 3.537 9.997 -17.671 1.00 54.69 150 ARG A O 1
ATOM 1179 N N . SER A 1 151 ? 5.600 10.881 -17.641 1.00 48.53 151 SER A N 1
ATOM 1180 C CA . SER A 1 151 ? 5.335 12.172 -18.287 1.00 48.53 151 SER A CA 1
ATOM 1181 C C . SER A 1 151 ? 6.419 12.291 -19.364 1.00 48.53 151 SER A C 1
ATOM 1183 O O . SER A 1 151 ? 7.590 12.203 -19.027 1.00 48.53 151 SER A O 1
ATOM 1185 N N . HIS A 1 152 ? 6.183 12.278 -20.679 1.00 46.78 152 HIS A N 1
ATOM 1186 C CA . HIS A 1 152 ? 5.333 13.179 -21.465 1.00 46.78 152 HIS A CA 1
ATOM 1187 C C . HIS A 1 152 ? 4.773 12.533 -22.755 1.00 46.78 152 HIS A C 1
ATOM 1189 O O . HIS A 1 152 ? 4.170 13.217 -23.577 1.00 46.78 152 HIS A O 1
ATOM 1195 N N . ASN A 1 153 ? 4.963 11.226 -22.956 1.00 49.78 153 ASN A N 1
ATOM 1196 C CA . ASN A 1 153 ? 4.522 10.535 -24.169 1.00 49.78 153 ASN A CA 1
ATOM 1197 C C . ASN A 1 153 ? 3.245 9.751 -23.873 1.00 49.78 153 ASN A C 1
ATOM 1199 O O . ASN A 1 153 ? 3.301 8.670 -23.283 1.00 49.78 153 ASN A O 1
ATOM 1203 N N . VAL A 1 154 ? 2.096 10.309 -24.261 1.00 54.19 154 VAL A N 1
ATOM 1204 C CA . VAL A 1 154 ? 0.834 9.564 -24.320 1.00 54.19 154 VAL A CA 1
ATOM 1205 C C . VAL A 1 154 ? 1.056 8.418 -25.297 1.00 54.19 154 VAL A C 1
ATOM 1207 O O . VAL A 1 154 ? 1.180 8.645 -26.497 1.00 54.19 154 VAL A O 1
ATOM 1210 N N . LEU A 1 155 ? 1.158 7.191 -24.792 1.00 57.56 155 LEU A N 1
ATOM 1211 C CA . LEU A 1 155 ? 1.062 6.021 -25.651 1.00 57.56 155 LEU A CA 1
ATOM 1212 C C . LEU A 1 155 ? -0.380 5.977 -26.170 1.00 57.56 155 LEU A C 1
ATOM 1214 O O . LEU A 1 155 ? -1.284 5.846 -25.341 1.00 57.56 155 LEU A O 1
ATOM 1218 N N . PRO A 1 156 ? -0.621 6.080 -27.490 1.00 58.91 156 PRO A N 1
ATOM 1219 C CA . PRO A 1 156 ? -1.978 6.105 -28.041 1.00 58.91 156 PRO A CA 1
ATOM 1220 C C . PRO A 1 156 ? -2.815 4.883 -27.638 1.00 58.91 156 PRO A C 1
ATOM 1222 O O . PRO A 1 156 ? -4.037 4.965 -27.583 1.00 58.91 156 PRO A O 1
ATOM 1225 N N . GLU A 1 157 ? -2.152 3.769 -27.316 1.00 66.62 157 GLU A N 1
ATOM 1226 C CA . GLU A 1 157 ? -2.780 2.495 -26.955 1.00 66.62 157 GLU A CA 1
ATOM 1227 C C . GLU A 1 157 ? -2.664 2.135 -25.467 1.00 66.62 157 GLU A C 1
ATOM 1229 O O . GLU A 1 157 ? -3.075 1.047 -25.062 1.00 66.62 157 GLU A O 1
ATOM 1234 N N . ALA A 1 158 ? -2.114 3.016 -24.619 1.00 65.56 158 ALA A N 1
ATOM 1235 C CA . ALA A 1 158 ? -2.066 2.720 -23.191 1.00 65.56 158 ALA A CA 1
ATOM 1236 C C . ALA A 1 158 ? -3.489 2.730 -22.603 1.00 65.56 158 ALA A C 1
ATOM 1238 O O . ALA A 1 158 ? -4.188 3.745 -22.692 1.00 65.56 158 ALA A O 1
ATOM 1239 N N . PRO A 1 159 ? -3.933 1.630 -21.971 1.00 68.81 159 PRO A N 1
ATOM 1240 C CA . PRO A 1 159 ? -5.257 1.575 -21.379 1.00 68.81 159 PRO A CA 1
ATOM 1241 C C . PRO A 1 159 ? -5.353 2.543 -20.197 1.00 68.81 159 PRO A C 1
ATOM 1243 O O . PRO A 1 159 ? -4.378 2.779 -19.476 1.00 68.81 159 PRO A O 1
ATOM 1246 N N . LEU A 1 160 ? -6.563 3.052 -19.944 1.00 78.00 160 LEU A N 1
ATOM 1247 C CA . LEU A 1 160 ? -6.864 3.733 -18.685 1.00 78.00 160 LEU A CA 1
ATOM 1248 C C . LEU A 1 160 ? -6.444 2.840 -17.515 1.00 78.00 160 LEU A C 1
ATOM 1250 O O . LEU A 1 160 ? -6.778 1.653 -17.488 1.00 78.00 160 LEU A O 1
ATOM 1254 N N . ASN A 1 161 ? -5.742 3.416 -16.536 1.00 79.31 161 ASN A N 1
ATOM 1255 C CA . ASN A 1 161 ? -5.274 2.667 -15.377 1.00 79.31 161 ASN A CA 1
ATOM 1256 C C . ASN A 1 161 ? -6.470 2.249 -14.504 1.00 79.31 161 ASN A C 1
ATOM 1258 O O . ASN A 1 161 ? -6.955 3.016 -13.667 1.00 79.31 161 ASN A O 1
ATOM 1262 N N . LYS A 1 162 ? -6.948 1.017 -14.706 1.00 84.12 162 LYS A N 1
ATOM 1263 C CA . LYS A 1 162 ? -8.116 0.455 -14.014 1.00 84.12 162 LYS A CA 1
ATOM 1264 C C . LYS A 1 162 ? -7.920 0.442 -12.500 1.00 84.12 162 LYS A C 1
ATOM 1266 O O . LYS A 1 162 ? -8.884 0.635 -11.759 1.00 84.12 162 LYS A O 1
ATOM 1271 N N . CYS A 1 163 ? -6.684 0.264 -12.041 1.00 84.94 163 CYS A N 1
ATOM 1272 C CA . CYS A 1 163 ? -6.347 0.221 -10.629 1.00 84.94 163 CYS A CA 1
ATOM 1273 C C . CYS A 1 163 ? -6.582 1.584 -9.974 1.00 84.94 163 CYS A C 1
ATOM 1275 O O . CYS A 1 163 ? -7.269 1.661 -8.955 1.00 84.94 163 CYS A O 1
ATOM 1277 N N . VAL A 1 164 ? -6.067 2.657 -10.579 1.00 83.50 164 VAL A N 1
ATOM 1278 C CA . VAL A 1 164 ? -6.276 4.033 -10.099 1.00 83.50 164 VAL A CA 1
ATOM 1279 C C . VAL A 1 164 ? -7.763 4.386 -10.124 1.00 83.50 164 VAL A C 1
ATOM 1281 O O . VAL A 1 164 ? -8.302 4.839 -9.115 1.00 83.50 164 VAL A O 1
ATOM 1284 N N . MET A 1 165 ? -8.457 4.075 -11.223 1.00 82.62 165 MET A N 1
ATOM 1285 C CA . MET A 1 165 ? -9.894 4.345 -11.358 1.00 82.62 165 MET A CA 1
ATOM 1286 C C . MET A 1 165 ? -10.749 3.616 -10.308 1.00 82.62 165 MET A C 1
ATOM 1288 O O . MET A 1 165 ? -11.802 4.111 -9.913 1.00 82.62 165 MET A O 1
ATOM 1292 N N . ASN A 1 166 ? -10.303 2.450 -9.828 1.00 84.00 166 ASN A N 1
ATOM 1293 C CA . ASN A 1 166 ? -10.994 1.673 -8.796 1.00 84.00 166 ASN A CA 1
ATOM 1294 C C . ASN A 1 166 ? -10.638 2.088 -7.354 1.00 84.00 166 ASN A C 1
ATOM 1296 O O . ASN A 1 166 ? -11.210 1.578 -6.381 1.00 84.00 166 ASN A O 1
ATOM 1300 N N . ILE A 1 167 ? -9.652 2.964 -7.172 1.00 79.12 167 ILE A N 1
ATOM 1301 C CA . ILE A 1 167 ? -9.329 3.525 -5.857 1.00 79.12 167 ILE A CA 1
ATOM 1302 C C . ILE A 1 167 ? -10.274 4.680 -5.550 1.00 79.12 167 ILE A C 1
ATOM 1304 O O . ILE A 1 167 ? -10.859 4.694 -4.472 1.00 79.12 167 ILE A O 1
ATOM 1308 N N . GLY A 1 168 ? -10.507 5.569 -6.511 1.00 69.38 168 GLY A N 1
ATOM 1309 C CA . GLY A 1 168 ? -11.458 6.663 -6.372 1.00 69.38 168 GLY A CA 1
ATOM 1310 C C . GLY A 1 168 ? -11.687 7.377 -7.698 1.00 69.38 168 GLY A C 1
ATOM 1311 O O . GLY A 1 168 ? -10.888 7.266 -8.626 1.00 69.38 168 GLY A O 1
ATOM 1312 N N . LYS A 1 169 ? -12.789 8.125 -7.791 1.00 59.97 169 LYS A N 1
ATOM 1313 C CA . LYS A 1 169 ? -12.994 9.062 -8.900 1.00 59.97 169 LYS A CA 1
ATOM 1314 C C . LYS A 1 169 ? -12.170 10.320 -8.633 1.00 59.97 169 LYS A C 1
ATOM 1316 O O . LYS A 1 169 ? -12.177 10.825 -7.509 1.00 59.97 169 LYS A O 1
ATOM 1321 N N . ALA A 1 170 ? -11.501 10.844 -9.658 1.00 53.53 170 ALA A N 1
ATOM 1322 C CA . ALA A 1 170 ? -10.832 12.138 -9.566 1.00 53.53 170 ALA A CA 1
ATOM 1323 C C . ALA A 1 170 ? -11.820 13.209 -9.052 1.00 53.53 170 ALA A C 1
ATOM 1325 O O . ALA A 1 170 ? -12.968 13.269 -9.499 1.00 53.53 170 ALA A O 1
ATOM 1326 N N . GLY A 1 171 ? -11.394 14.002 -8.064 1.00 47.59 171 GLY A N 1
ATOM 1327 C CA . GLY A 1 171 ? -12.207 15.066 -7.458 1.00 47.59 171 GLY A CA 1
ATOM 1328 C C . GLY A 1 171 ? -13.260 14.625 -6.430 1.00 47.59 171 GLY A C 1
ATOM 1329 O O . GLY A 1 171 ? -14.064 15.455 -6.029 1.00 47.59 171 GLY A O 1
ATOM 1330 N N . HIS A 1 172 ? -13.284 13.354 -6.009 1.00 46.62 172 HIS A N 1
ATOM 1331 C CA . HIS A 1 172 ? -14.201 12.842 -4.971 1.00 46.62 172 HIS A CA 1
ATOM 1332 C C . HIS A 1 172 ? -13.461 12.221 -3.764 1.00 46.62 172 HIS A C 1
ATOM 1334 O O . HIS A 1 172 ? -13.967 11.272 -3.161 1.00 46.62 172 HIS A O 1
ATOM 1340 N N . MET A 1 173 ? -12.256 12.713 -3.443 1.00 42.16 173 MET A N 1
ATOM 1341 C CA . MET A 1 173 ? -11.534 12.357 -2.208 1.00 42.16 173 MET A CA 1
ATOM 1342 C C . MET A 1 173 ? -11.839 13.340 -1.085 1.00 42.16 173 MET A C 1
ATOM 1344 O O . MET A 1 173 ? -11.882 14.552 -1.385 1.00 42.16 173 MET A O 1
#

Solvent-accessible surface area (backbone atoms only — not comparable to full-atom values): 10992 Å² total; per-residue (Å²): 138,80,87,81,65,79,80,72,39,70,70,58,54,52,55,59,71,62,73,74,68,68,74,60,60,58,59,61,64,44,21,10,76,69,77,63,46,72,34,77,44,58,41,89,80,49,68,67,56,27,21,60,42,72,67,46,45,60,68,39,38,79,61,48,59,67,44,37,65,54,32,51,76,59,61,37,82,90,53,57,89,46,96,51,44,44,83,45,76,46,63,45,41,92,36,63,55,56,42,81,45,79,42,38,53,40,77,45,88,90,75,36,56,42,71,78,64,55,74,91,49,50,86,63,46,79,77,47,87,79,71,82,74,52,69,64,63,65,75,76,58,77,68,73,87,82,82,88,71,95,78,87,76,82,56,93,79,63,69,73,42,39,10,56,59,63,73,50,60,89,95,72,125

Radius of gyration: 18.76 Å; Cα contacts (8 Å, |Δi|>4): 198; chains: 1; bounding box: 60×31×48 Å

Sequence (173 aa):
MADKDANNSPDVANAKLLAGLPDEDNAVRSRCTYCDNPASSFCGRCRFARYCSAACQKKDFLFHKKLCSEYEKSYNSDKRPSPNHVRAIIFPANEFKPAFIWLRQVVVNNGHISFSDMGYLGDYAKDLLGMTELHNVLLDVGHGLLVISRSHNVLPEAPLNKCVMNIGKAGHM

pLDDT: mean 70.42, std 20.61, range [32.75, 97.88]

Foldseek 3Di:
DDDPPPCPPLQNVLVVLLPPQDPVVVVQQQAAPQPRHGFDDADPQLRRHTHNDPVSVVVCCLPCVLERNVCNPAVDPVNQPGSQWDWDWDQAQPDAGIYIDTWGWDQDPPRFTDTDDPCVVPPVVVPCPPVRDPPDPCSVPVDDDDDDDDPDDDPVPRHGRNNVVNSDDPPPD

Nearest PDB structures (foldseek):
  2odd-assembly1_A  TM=9.421E-01  e=1.962E-03  Homo sapiens
  2dan-assembly1_A  TM=9.148E-01  e=4.822E-03  Homo sapiens
  2od1-assembly1_A  TM=9.486E-01  e=8.061E-03  Homo sapiens
  6cby-assembly2_B  TM=8.513E-01  e=5.483E-03  Homo sapiens
  2d8q-assembly1_A  TM=8.867E-01  e=1.634E-02  Homo sapiens